Protein AF-A0A3M1FG56-F1 (afdb_monomer_lite)

Radius of gyration: 24.35 Å; chains: 1; bounding box: 63×25×52 Å

Foldseek 3Di:
DPPLDDPPSKDKDWDQQPDADPVRNRSHDIDIDIDDDDDDDDPPVVPDDDDDDDDDDD

pLDDT: mean 74.26, std 8.57, range [53.56, 86.56]

Sequence (58 aa):
LVPLKGENAIKPTVVNPDQVSKSDPLGQRGYVGWKSYFAAAILNEAWCYRVECAATLL

Secondary structure (DSSP, 8-state):
-----STTS---EEE-TT---SS-TT----EEE---------TTGGG-----------

Structure (mmCIF, N/CA/C/O backbone):
data_AF-A0A3M1FG56-F1
#
_entry.id   AF-A0A3M1FG56-F1
#
loop_
_atom_site.group_PDB
_atom_site.id
_atom_site.type_symbol
_atom_site.label_atom_id
_atom_site.label_alt_id
_atom_site.label_comp_id
_atom_site.label_asym_id
_atom_site.label_entity_id
_atom_site.label_seq_id
_atom_site.pdbx_PDB_ins_code
_atom_site.Cartn_x
_atom_site.Cartn_y
_atom_site.Cartn_z
_atom_site.occupancy
_atom_site.B_iso_or_equiv
_atom_site.auth_seq_id
_atom_site.auth_comp_id
_atom_site.auth_asym_id
_at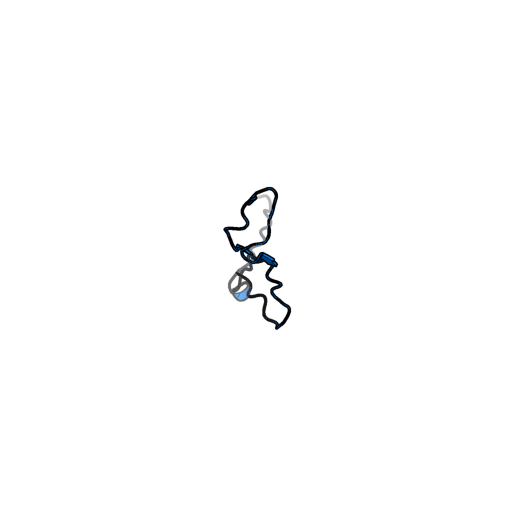om_site.auth_atom_id
_atom_site.pdbx_PDB_model_num
ATOM 1 N N . LEU A 1 1 ? 2.529 2.463 -7.101 1.00 53.56 1 LEU A N 1
ATOM 2 C CA . LEU A 1 1 ? 2.012 1.726 -5.926 1.00 53.56 1 LEU A CA 1
ATOM 3 C C . LEU A 1 1 ? 1.911 0.288 -6.382 1.00 53.56 1 LEU A C 1
ATOM 5 O O . LEU A 1 1 ? 1.231 0.065 -7.374 1.00 53.56 1 LEU A O 1
ATOM 9 N N . VAL A 1 2 ? 2.686 -0.635 -5.808 1.00 55.81 2 VAL A N 1
ATOM 10 C CA . VAL A 1 2 ? 2.609 -2.037 -6.241 1.00 55.81 2 VAL A CA 1
ATOM 11 C C . VAL A 1 2 ? 1.326 -2.593 -5.635 1.00 55.81 2 VAL A C 1
ATOM 13 O O . VAL A 1 2 ? 1.226 -2.615 -4.406 1.00 55.81 2 VAL A O 1
ATOM 16 N N . PRO A 1 3 ? 0.319 -2.976 -6.440 1.00 56.97 3 PRO A N 1
ATOM 17 C CA . PRO A 1 3 ? -0.870 -3.585 -5.885 1.00 56.97 3 PRO A CA 1
ATOM 18 C C . PRO A 1 3 ? -0.447 -4.923 -5.285 1.00 56.97 3 PRO A C 1
ATOM 20 O O . PRO A 1 3 ? -0.012 -5.827 -5.998 1.00 56.97 3 PRO A O 1
ATOM 23 N N . LEU A 1 4 ? -0.547 -5.029 -3.963 1.00 59.84 4 LEU A N 1
ATOM 24 C CA . LEU A 1 4 ? -0.467 -6.289 -3.243 1.00 59.84 4 LEU A CA 1
ATOM 25 C C . LEU A 1 4 ? -1.662 -7.127 -3.725 1.00 59.84 4 LEU A C 1
ATOM 27 O O . LEU A 1 4 ? -2.781 -6.973 -3.245 1.00 59.84 4 LEU A O 1
ATOM 31 N N . LYS A 1 5 ? -1.457 -7.911 -4.789 1.00 57.75 5 LYS A N 1
ATOM 32 C CA . LYS A 1 5 ? -2.485 -8.754 -5.404 1.00 57.75 5 LYS A CA 1
ATOM 33 C C . LYS A 1 5 ? -2.451 -10.120 -4.729 1.00 57.75 5 LYS A C 1
ATOM 35 O O . LYS A 1 5 ? -1.430 -10.799 -4.752 1.00 57.75 5 LYS A O 1
ATOM 40 N N . GLY A 1 6 ? -3.573 -10.508 -4.139 1.00 61.97 6 GLY A N 1
ATOM 41 C CA . GLY A 1 6 ? -3.751 -11.787 -3.459 1.00 61.97 6 GLY A CA 1
ATOM 42 C C . GLY A 1 6 ? -4.715 -11.633 -2.289 1.00 61.97 6 GLY A C 1
ATOM 43 O O . GLY A 1 6 ? -4.715 -10.606 -1.619 1.00 61.97 6 GLY A O 1
ATOM 44 N N . GLU A 1 7 ? -5.529 -12.652 -2.037 1.00 60.09 7 GLU A N 1
ATOM 45 C CA . GLU A 1 7 ? -6.563 -12.663 -0.988 1.00 60.09 7 GLU A CA 1
ATOM 46 C C . GLU A 1 7 ? -6.012 -12.326 0.415 1.00 60.09 7 GLU A C 1
ATOM 48 O O . GLU A 1 7 ? -6.702 -11.735 1.234 1.00 60.09 7 GLU A O 1
ATOM 53 N N . ASN A 1 8 ? -4.723 -12.597 0.656 1.00 63.25 8 ASN A N 1
ATOM 54 C CA . ASN A 1 8 ? -4.021 -12.330 1.918 1.00 63.25 8 ASN A CA 1
ATOM 55 C C . ASN A 1 8 ? -3.053 -11.136 1.869 1.00 63.25 8 ASN A C 1
ATOM 57 O O . ASN A 1 8 ? -2.231 -10.960 2.771 1.00 63.25 8 ASN A O 1
ATOM 61 N N . ALA A 1 9 ? -3.080 -10.348 0.797 1.00 64.00 9 ALA A N 1
ATOM 62 C CA . ALA A 1 9 ? -2.028 -9.379 0.518 1.00 64.00 9 ALA A CA 1
ATOM 63 C C . ALA A 1 9 ? -2.178 -8.077 1.331 1.00 64.00 9 ALA A C 1
ATOM 65 O O . ALA A 1 9 ? -1.209 -7.342 1.509 1.00 64.00 9 ALA A O 1
ATOM 66 N N . ILE A 1 10 ? -3.365 -7.818 1.887 1.00 71.44 10 ILE A N 1
ATOM 67 C CA . ILE A 1 10 ? -3.624 -6.715 2.816 1.00 71.44 10 ILE A CA 1
ATOM 68 C C . ILE A 1 10 ? -4.272 -7.299 4.071 1.00 71.44 10 ILE A C 1
ATOM 70 O O . ILE A 1 10 ? -5.345 -7.887 3.999 1.00 71.44 10 ILE A O 1
ATOM 74 N N . LYS A 1 11 ? -3.634 -7.109 5.231 1.00 78.00 11 LYS A N 1
ATOM 75 C CA . LYS A 1 11 ? -4.251 -7.355 6.542 1.00 78.00 11 LYS A CA 1
ATOM 76 C C . LYS A 1 11 ? -4.657 -6.010 7.147 1.00 78.00 11 LYS A C 1
ATOM 78 O O . LYS A 1 11 ? -3.786 -5.331 7.697 1.00 78.00 11 LYS A O 1
ATOM 83 N N . PRO A 1 12 ? -5.921 -5.577 6.995 1.00 80.00 12 PRO A N 1
ATOM 84 C CA . PRO A 1 12 ? -6.388 -4.366 7.648 1.00 80.00 12 PRO A CA 1
ATOM 85 C C . PRO A 1 12 ? -6.458 -4.586 9.162 1.00 80.00 12 PRO A C 1
ATOM 87 O O . PRO A 1 12 ? -6.885 -5.640 9.634 1.00 80.00 12 PRO A O 1
ATOM 90 N N . THR A 1 13 ? -6.053 -3.575 9.921 1.00 83.25 13 THR A N 1
ATOM 91 C CA . THR A 1 13 ? -6.304 -3.495 11.359 1.00 83.25 13 THR A CA 1
ATOM 92 C C . THR A 1 13 ? -7.591 -2.713 11.563 1.00 83.25 13 THR A C 1
ATOM 94 O O . THR A 1 13 ? -7.708 -1.580 11.091 1.00 83.25 13 THR A O 1
ATOM 97 N N . VAL A 1 14 ? -8.545 -3.313 12.268 1.00 84.06 14 VAL A N 1
ATOM 98 C CA . VAL A 1 14 ? -9.842 -2.706 12.570 1.00 84.06 14 VAL A CA 1
ATOM 99 C C . VAL A 1 14 ? -9.941 -2.487 14.076 1.00 84.06 14 VAL A C 1
ATOM 101 O O . VAL A 1 14 ? -9.773 -3.426 14.852 1.00 84.06 14 VAL A O 1
ATOM 104 N N . VAL A 1 15 ? -10.198 -1.243 14.470 1.00 85.00 15 VAL A N 1
ATOM 105 C CA . VAL A 1 15 ? -10.595 -0.843 15.823 1.00 85.00 15 VAL A CA 1
ATOM 106 C C . VAL A 1 15 ? -12.042 -0.401 15.719 1.00 85.00 15 VAL A C 1
ATOM 108 O O . VAL A 1 15 ? -12.350 0.592 15.055 1.00 85.00 15 VAL A O 1
ATOM 111 N N . ASN A 1 16 ? -12.931 -1.175 16.327 1.00 81.06 16 ASN A N 1
ATOM 112 C CA . ASN A 1 16 ? -14.352 -0.873 16.295 1.00 81.06 16 ASN A CA 1
ATOM 113 C C . ASN A 1 16 ? -14.678 0.286 17.251 1.00 81.06 16 ASN A C 1
ATOM 115 O O . ASN A 1 16 ? -13.969 0.473 18.245 1.00 81.06 16 ASN A O 1
ATOM 119 N N . PRO A 1 17 ? -15.757 1.041 16.977 1.00 77.69 17 PRO A N 1
ATOM 120 C CA . PRO A 1 17 ? -16.363 1.918 17.972 1.00 77.69 17 PRO A CA 1
ATOM 121 C C . PRO A 1 17 ? -16.656 1.143 19.267 1.00 77.69 17 PRO A C 1
ATOM 123 O O . PRO A 1 17 ? -16.789 -0.081 19.250 1.00 77.69 17 PRO A O 1
ATOM 126 N N . ASP A 1 18 ? -16.718 1.858 20.383 1.00 77.81 18 ASP A N 1
ATOM 127 C CA . ASP A 1 18 ? -16.893 1.370 21.757 1.00 77.81 18 ASP A CA 1
ATOM 128 C C . ASP A 1 18 ? -15.669 0.656 22.362 1.00 77.81 18 ASP A C 1
ATOM 130 O O . ASP A 1 18 ? -15.683 0.247 23.527 1.00 77.81 18 ASP A O 1
ATOM 134 N N . GLN A 1 19 ? -14.562 0.552 21.618 1.00 77.12 19 GLN A N 1
ATOM 135 C CA . GLN A 1 19 ? -13.307 0.021 22.142 1.00 77.12 19 GLN A CA 1
ATOM 136 C C . GLN A 1 19 ? -12.507 1.121 22.861 1.00 77.12 19 GLN A C 1
ATOM 138 O O . GLN A 1 19 ? -11.868 1.971 22.240 1.00 77.12 19 GLN A O 1
ATOM 143 N N . VAL A 1 20 ? -12.525 1.094 24.196 1.00 76.69 20 VAL A N 1
ATOM 144 C CA . VAL A 1 20 ? -11.821 2.078 25.034 1.00 76.69 20 VAL A CA 1
ATOM 145 C C . VAL A 1 20 ? -10.306 1.924 24.876 1.00 76.69 20 VAL A C 1
ATOM 147 O O . VAL A 1 20 ? -9.741 0.857 25.128 1.00 76.69 20 VAL A O 1
ATOM 150 N N . SER A 1 21 ? -9.629 3.006 24.491 1.00 81.00 21 SER A N 1
ATOM 151 C CA . SER A 1 21 ? -8.167 3.054 24.372 1.00 81.00 21 SER A CA 1
ATOM 152 C C . SER A 1 21 ? -7.596 4.272 25.097 1.00 81.00 21 SER A C 1
ATOM 154 O O . SER A 1 21 ? -8.301 5.238 25.368 1.00 81.00 21 SER A O 1
ATOM 156 N N . LYS A 1 22 ? -6.289 4.275 25.391 1.00 80.31 22 LYS A N 1
ATOM 157 C CA . LYS A 1 22 ? -5.630 5.424 26.046 1.00 80.31 22 LYS A CA 1
ATOM 158 C C . LYS A 1 22 ? -5.807 6.735 25.261 1.00 80.31 22 LYS A C 1
ATOM 160 O O . LYS A 1 22 ? -5.837 7.804 25.858 1.00 80.31 22 LYS A O 1
ATOM 165 N N . SER A 1 23 ? -5.895 6.649 23.934 1.00 79.69 23 SER A N 1
ATOM 166 C CA . SER A 1 23 ? -6.103 7.786 23.031 1.00 79.69 23 SER A CA 1
ATOM 167 C C . SER A 1 23 ? -7.575 8.129 22.790 1.00 79.69 23 SER A C 1
ATOM 169 O O . SER A 1 23 ? -7.869 9.261 22.414 1.00 79.69 23 SER A O 1
ATOM 171 N N . ASP A 1 24 ? -8.486 7.175 22.994 1.00 80.38 24 ASP A N 1
ATOM 172 C CA . ASP A 1 24 ? -9.937 7.366 22.912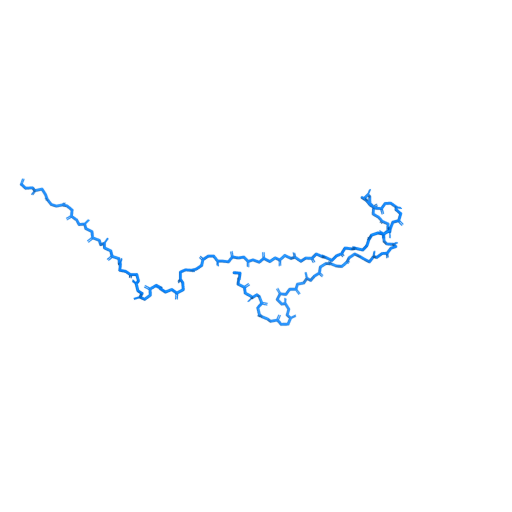 1.00 80.38 24 ASP A CA 1
ATOM 173 C C . ASP A 1 24 ? -10.628 6.720 24.129 1.00 80.38 24 ASP A C 1
ATOM 175 O O . ASP A 1 24 ? -11.107 5.582 24.055 1.00 80.38 24 ASP A O 1
ATOM 179 N N . PRO A 1 25 ? -10.637 7.416 25.280 1.00 80.94 25 PRO A N 1
ATOM 180 C CA . PRO A 1 25 ? -11.154 6.878 26.536 1.00 80.94 25 PRO A CA 1
ATOM 181 C C . PRO A 1 25 ? -12.681 6.729 26.566 1.00 80.94 25 PRO A C 1
ATOM 183 O O . PRO A 1 25 ? -13.204 6.106 27.485 1.00 80.94 25 PRO A O 1
ATOM 186 N N . LEU A 1 26 ? -13.397 7.287 25.584 1.00 81.62 26 LEU A N 1
ATOM 187 C CA . LEU A 1 26 ? -14.851 7.159 25.458 1.00 81.62 26 LEU A CA 1
ATOM 188 C C . LEU A 1 26 ? -15.260 6.171 24.355 1.00 81.62 26 LEU A C 1
ATOM 190 O O . LEU A 1 26 ? -16.452 5.953 24.171 1.00 81.62 26 LEU A O 1
ATOM 194 N N . GLY A 1 27 ? -14.298 5.591 23.623 1.00 79.12 27 GLY A N 1
ATOM 195 C CA . GLY A 1 27 ? -14.562 4.633 22.545 1.00 79.12 27 GLY A CA 1
ATOM 196 C C . GLY A 1 27 ? -15.403 5.211 21.404 1.00 79.12 27 GLY A C 1
ATOM 197 O O . GLY A 1 27 ? -16.096 4.479 20.711 1.00 79.12 27 GLY A O 1
ATOM 198 N N . GLN A 1 28 ? -15.396 6.526 21.198 1.00 81.00 28 GLN A N 1
ATOM 199 C CA . GLN A 1 28 ? -16.308 7.165 20.245 1.00 81.00 28 GLN A CA 1
ATOM 200 C C . GLN A 1 28 ? -15.881 6.985 18.784 1.00 81.00 28 GLN A C 1
ATOM 202 O O . GLN A 1 28 ? -16.681 7.220 17.876 1.00 81.00 28 GLN A O 1
ATOM 207 N N . ARG A 1 29 ? -14.620 6.624 18.527 1.00 79.81 29 ARG A N 1
ATOM 208 C CA . ARG A 1 29 ? -14.032 6.616 17.185 1.00 79.81 29 ARG A CA 1
ATOM 209 C C . ARG A 1 29 ? -13.655 5.203 16.757 1.00 79.81 29 ARG A C 1
ATOM 211 O O . ARG A 1 29 ? -12.847 4.536 17.392 1.00 79.81 29 ARG A O 1
ATOM 218 N N . GLY A 1 30 ? -14.188 4.791 15.609 1.00 83.62 30 GLY A N 1
ATOM 219 C CA . GLY A 1 30 ? -13.705 3.623 14.878 1.00 83.62 30 GLY A CA 1
ATOM 220 C C . GLY A 1 30 ? -12.531 3.987 13.969 1.00 83.62 30 GLY A C 1
ATOM 221 O O . GLY A 1 30 ? -12.545 5.035 13.319 1.00 83.62 30 GLY A O 1
ATOM 222 N N . TYR A 1 31 ? -11.531 3.111 13.888 1.00 82.94 31 TYR A N 1
ATOM 223 C CA . TYR A 1 31 ? -10.382 3.275 13.000 1.00 82.94 31 TYR A CA 1
ATOM 224 C C . TYR A 1 31 ? -10.191 2.036 12.132 1.00 82.94 31 TYR A C 1
ATOM 226 O O . TYR A 1 31 ? -10.205 0.906 12.617 1.00 82.94 31 TYR A 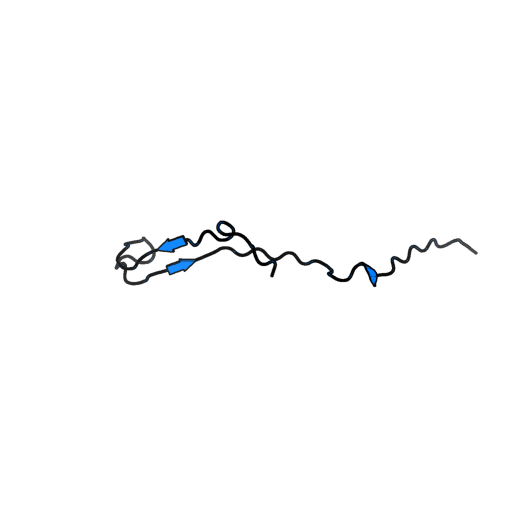O 1
ATOM 234 N N . VAL A 1 32 ? -9.935 2.258 10.845 1.00 86.56 32 VAL A N 1
ATOM 235 C CA . 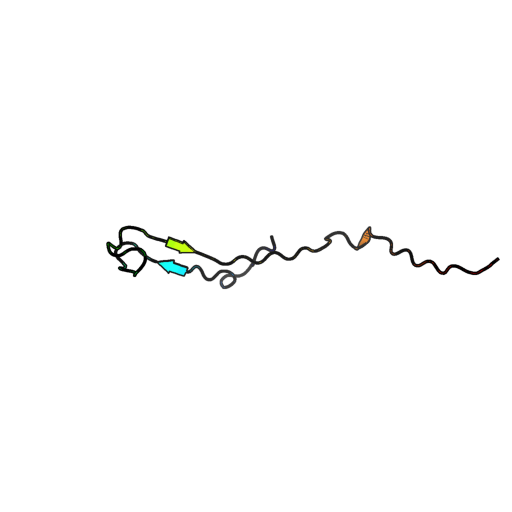VAL A 1 32 ? -9.474 1.216 9.926 1.00 86.56 32 VAL A CA 1
ATOM 236 C C . VAL A 1 32 ? -8.139 1.660 9.356 1.00 86.56 32 VAL A C 1
ATOM 238 O O . VAL A 1 32 ? -8.036 2.729 8.757 1.00 86.56 32 VAL A O 1
ATOM 241 N N . GLY A 1 33 ? -7.109 0.847 9.564 1.00 84.06 33 GLY A N 1
ATOM 242 C CA . GLY A 1 33 ? -5.758 1.118 9.087 1.00 84.06 33 GLY A CA 1
ATOM 243 C C . GLY A 1 33 ? -5.207 -0.043 8.273 1.00 84.06 33 GLY A C 1
ATOM 244 O O . GLY A 1 33 ? -5.502 -1.204 8.539 1.00 84.06 33 GLY A O 1
ATOM 245 N N . TRP A 1 34 ? -4.366 0.258 7.291 1.00 80.50 34 TRP A N 1
ATOM 246 C CA . TRP A 1 34 ? -3.602 -0.743 6.553 1.00 80.50 34 TRP A CA 1
ATOM 247 C C . TRP A 1 34 ? -2.228 -0.185 6.188 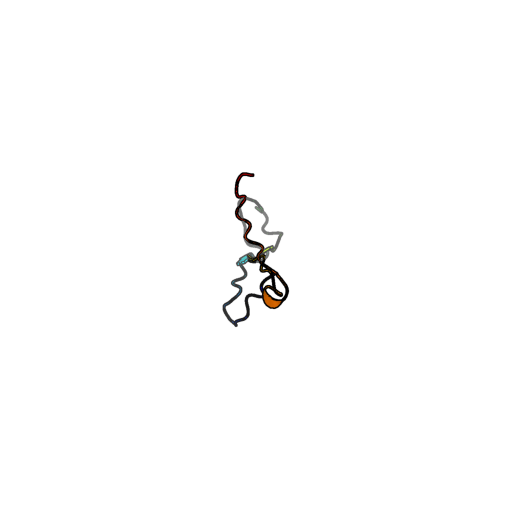1.00 80.50 34 TRP A C 1
ATOM 249 O O . TRP A 1 34 ? -2.016 1.028 6.150 1.00 80.50 34 TRP A O 1
ATOM 259 N N . LYS A 1 35 ? -1.276 -1.081 5.921 1.00 74.88 35 LYS A N 1
ATOM 260 C CA . LYS A 1 35 ? 0.053 -0.719 5.420 1.00 74.88 35 LYS A CA 1
ATOM 261 C C . LYS A 1 35 ? 0.125 -1.027 3.934 1.00 74.88 35 LYS A C 1
ATOM 263 O O . LYS A 1 35 ? -0.311 -2.087 3.498 1.00 74.88 35 LYS A O 1
ATOM 268 N N . SER A 1 36 ? 0.685 -0.093 3.176 1.00 72.62 36 SER A N 1
ATOM 269 C CA . SER A 1 36 ? 0.900 -0.232 1.737 1.00 72.62 36 SER A CA 1
ATOM 270 C C . SER A 1 36 ? 2.391 -0.125 1.442 1.00 72.62 36 SER A C 1
ATOM 272 O O . SER A 1 36 ? 3.074 0.697 2.049 1.00 72.62 36 SER A O 1
ATOM 274 N N . TYR A 1 37 ? 2.886 -0.928 0.500 1.00 69.94 37 TYR A N 1
ATOM 275 C CA . TYR A 1 37 ? 4.264 -0.843 0.020 1.00 69.94 37 TYR A CA 1
ATOM 276 C C . TYR A 1 37 ? 4.305 -0.210 -1.375 1.00 69.94 37 TYR A C 1
ATOM 278 O O . TYR A 1 37 ? 3.455 -0.460 -2.234 1.00 69.94 37 TYR A O 1
ATOM 286 N N . PHE A 1 38 ? 5.313 0.624 -1.607 1.00 68.38 38 PHE A N 1
ATOM 287 C CA . PHE A 1 38 ? 5.597 1.222 -2.904 1.00 68.38 38 PHE A CA 1
ATOM 288 C C . PHE A 1 38 ? 7.011 0.817 -3.317 1.00 68.38 38 PHE A C 1
ATOM 290 O O . PHE A 1 38 ? 7.968 1.169 -2.637 1.00 68.38 38 PHE A O 1
ATOM 297 N N . ALA A 1 39 ? 7.137 0.083 -4.422 1.00 67.75 39 ALA A N 1
ATOM 298 C CA . ALA A 1 39 ? 8.412 -0.094 -5.104 1.00 67.75 39 ALA A CA 1
ATOM 299 C C . ALA A 1 39 ? 8.461 0.876 -6.290 1.00 67.75 39 ALA A C 1
ATOM 301 O O . ALA A 1 39 ? 7.554 0.872 -7.128 1.00 67.75 39 ALA A O 1
ATOM 302 N N . ALA A 1 40 ? 9.498 1.711 -6.344 1.00 70.00 40 ALA A N 1
ATOM 303 C CA . ALA A 1 40 ? 9.828 2.482 -7.534 1.00 70.00 40 ALA A CA 1
ATOM 304 C C . ALA A 1 40 ? 10.596 1.557 -8.484 1.00 70.00 40 ALA A C 1
ATOM 306 O O . ALA A 1 40 ? 11.755 1.246 -8.227 1.00 70.00 40 ALA A O 1
ATOM 307 N N . ALA A 1 41 ? 9.940 1.085 -9.541 1.00 71.94 41 ALA A N 1
ATOM 308 C CA . ALA A 1 41 ? 10.577 0.307 -10.599 1.00 71.94 41 ALA A CA 1
ATOM 309 C C . ALA A 1 41 ? 10.533 1.099 -11.909 1.00 71.94 41 ALA A C 1
ATOM 311 O O . ALA A 1 41 ? 9.523 1.742 -12.213 1.00 71.94 41 ALA A O 1
ATOM 312 N N . ILE A 1 42 ? 11.614 1.042 -12.687 1.00 75.12 42 ILE A N 1
ATOM 313 C CA . ILE A 1 42 ? 11.615 1.533 -14.064 1.00 75.12 42 ILE A CA 1
ATOM 314 C C . ILE A 1 42 ? 10.904 0.460 -14.889 1.00 75.12 42 ILE A C 1
ATOM 316 O O . ILE A 1 42 ? 11.421 -0.626 -15.095 1.00 75.12 42 ILE A O 1
ATOM 320 N N . LEU A 1 43 ? 9.677 0.731 -15.332 1.00 73.88 43 LEU A N 1
ATOM 321 C CA . LEU A 1 43 ? 8.870 -0.258 -16.067 1.00 73.88 43 LEU A CA 1
ATOM 322 C C . LEU A 1 43 ? 9.317 -0.445 -17.524 1.00 73.88 43 LEU A C 1
ATOM 324 O O . LEU A 1 43 ? 8.788 -1.301 -18.225 1.00 73.88 43 LEU A O 1
ATOM 328 N N . ASN A 1 44 ? 10.260 0.373 -17.985 1.00 77.62 44 ASN A N 1
ATOM 329 C CA . ASN A 1 44 ? 10.711 0.404 -19.367 1.00 77.62 44 ASN A CA 1
ATOM 330 C C . ASN A 1 44 ? 12.237 0.383 -19.465 1.00 77.62 44 ASN A C 1
ATOM 332 O O . ASN A 1 44 ? 12.850 1.194 -20.155 1.00 77.62 44 ASN A O 1
ATOM 336 N N . GLU A 1 45 ? 12.855 -0.550 -18.743 1.00 70.88 45 GLU A N 1
ATOM 337 C CA . GLU A 1 45 ? 14.301 -0.788 -18.818 1.00 70.88 45 GLU A CA 1
ATOM 338 C C . GLU A 1 45 ? 14.751 -1.128 -20.248 1.00 70.88 45 GLU A C 1
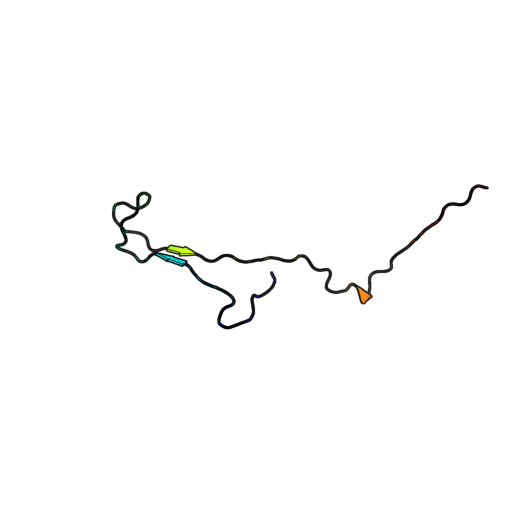ATOM 340 O O . GLU A 1 45 ? 15.880 -0.830 -20.620 1.00 70.88 45 GLU A O 1
ATOM 345 N N . ALA A 1 46 ? 13.854 -1.669 -21.081 1.00 76.56 46 ALA A N 1
ATOM 346 C CA . ALA A 1 46 ? 14.125 -1.985 -22.481 1.00 76.56 46 ALA A CA 1
ATOM 347 C C . ALA A 1 46 ? 14.449 -0.755 -23.351 1.00 76.56 46 ALA A C 1
ATOM 349 O O . ALA A 1 46 ? 15.086 -0.907 -24.391 1.00 76.56 46 ALA A O 1
ATOM 350 N N . TRP A 1 47 ? 14.013 0.450 -22.965 1.00 73.94 47 TRP A N 1
ATOM 351 C CA . TRP A 1 47 ? 14.331 1.696 -23.683 1.00 73.94 47 TRP A CA 1
ATOM 352 C C . TRP A 1 47 ? 15.463 2.490 -23.020 1.00 73.94 47 TRP A C 1
ATOM 354 O O . TRP A 1 47 ? 15.826 3.569 -23.493 1.00 73.94 47 TRP A O 1
ATOM 364 N N . CYS A 1 48 ? 16.035 1.978 -21.928 1.00 77.94 48 CYS A N 1
ATOM 365 C CA . CYS A 1 48 ? 17.191 2.584 -21.289 1.00 77.94 48 CYS A CA 1
ATOM 366 C C . CYS A 1 48 ? 18.477 2.073 -21.948 1.00 77.94 48 CYS A C 1
ATOM 368 O O . CYS A 1 48 ? 18.775 0.882 -21.925 1.00 77.94 48 CYS A O 1
ATOM 370 N N . TYR A 1 49 ? 19.283 2.987 -22.488 1.00 78.31 49 TYR A N 1
ATOM 371 C CA . TYR A 1 49 ? 20.631 2.671 -22.956 1.00 78.31 49 TYR A CA 1
ATOM 372 C C . TYR A 1 49 ? 21.644 2.935 -21.839 1.00 78.31 49 TYR A C 1
ATOM 374 O O . TYR A 1 49 ? 21.679 4.026 -21.269 1.00 78.31 49 TYR A O 1
ATOM 382 N N . ARG A 1 50 ? 22.486 1.942 -21.529 1.00 77.75 50 ARG A N 1
ATOM 383 C CA . ARG A 1 50 ? 23.621 2.096 -20.608 1.00 77.75 50 ARG A CA 1
ATOM 384 C C . ARG A 1 50 ? 24.843 2.538 -21.410 1.00 77.75 50 ARG A C 1
ATOM 386 O O . ARG A 1 50 ? 25.336 1.783 -22.240 1.00 77.75 50 ARG A O 1
ATOM 393 N N . VAL A 1 51 ? 25.315 3.759 -21.171 1.00 80.56 51 VAL A N 1
ATOM 394 C CA . VAL A 1 51 ? 26.542 4.279 -21.791 1.00 80.56 51 VAL A CA 1
ATOM 395 C C . VAL A 1 51 ? 27.697 4.070 -20.820 1.00 80.56 51 VAL A C 1
ATOM 397 O O . VAL A 1 51 ? 27.729 4.676 -19.752 1.00 80.56 51 VAL A O 1
ATOM 400 N N . GLU A 1 52 ? 28.644 3.212 -21.189 1.00 80.38 52 GLU A N 1
ATOM 401 C CA . GLU A 1 52 ? 29.914 3.049 -20.481 1.00 80.38 52 GLU A CA 1
ATOM 402 C C . GLU A 1 52 ? 31.006 3.723 -21.309 1.00 80.38 52 GLU A C 1
ATOM 404 O O . GLU A 1 52 ? 31.202 3.387 -22.475 1.00 80.38 52 GLU A O 1
ATOM 409 N N . CYS A 1 53 ? 31.683 4.715 -20.733 1.00 81.69 53 CYS A N 1
ATOM 410 C CA . CYS A 1 53 ? 32.734 5.463 -21.413 1.00 81.69 53 CYS A CA 1
ATOM 411 C C . CYS A 1 53 ? 34.048 5.305 -20.648 1.00 81.69 53 CYS A C 1
ATOM 413 O O . CYS A 1 53 ? 34.095 5.537 -19.440 1.00 81.69 53 CYS A O 1
ATOM 415 N N . ALA A 1 54 ? 35.110 4.931 -21.361 1.00 75.25 54 ALA A N 1
ATOM 416 C CA . ALA A 1 54 ? 36.479 4.988 -20.872 1.00 75.25 54 ALA A CA 1
ATOM 417 C C . ALA A 1 54 ? 37.176 6.185 -21.528 1.00 75.25 54 ALA A C 1
ATOM 419 O O . ALA A 1 54 ? 37.225 6.288 -22.754 1.00 75.25 54 ALA A O 1
ATOM 420 N N . ALA A 1 55 ? 37.710 7.098 -20.717 1.00 77.06 55 ALA A N 1
ATOM 421 C CA . ALA A 1 55 ? 38.559 8.173 -21.212 1.00 77.06 55 ALA A CA 1
ATOM 422 C C . ALA A 1 55 ? 39.977 7.627 -21.423 1.00 77.06 55 ALA A C 1
ATOM 424 O O . ALA A 1 55 ? 40.557 7.057 -20.500 1.00 77.06 55 ALA A O 1
ATOM 425 N N . THR A 1 56 ? 40.537 7.810 -22.621 1.00 71.88 56 THR A N 1
ATOM 426 C CA . THR A 1 56 ? 41.953 7.511 -22.893 1.00 71.88 56 THR A CA 1
ATOM 427 C C . THR A 1 56 ? 42.684 8.825 -23.167 1.00 71.88 56 THR A C 1
ATOM 429 O O . THR A 1 56 ? 42.132 9.702 -23.830 1.00 71.88 56 THR A O 1
ATOM 432 N N . LEU A 1 57 ? 43.878 8.982 -22.590 1.00 62.53 57 LEU A N 1
ATOM 433 C CA . LEU A 1 57 ? 44.697 10.197 -22.659 1.00 62.53 57 LEU A CA 1
ATOM 434 C C . LEU A 1 57 ? 45.250 10.407 -24.085 1.00 62.53 57 LEU A C 1
ATOM 436 O O . LEU A 1 57 ? 45.662 9.433 -24.713 1.00 62.53 57 LEU A O 1
ATOM 440 N N . LEU A 1 58 ? 45.239 11.659 -24.563 1.00 53.56 58 LEU A N 1
ATOM 441 C CA . LEU A 1 58 ? 45.836 12.111 -25.833 1.00 53.56 58 LEU A CA 1
ATOM 442 C C . LEU A 1 58 ? 47.366 12.165 -25.771 1.00 53.56 58 LEU A C 1
ATOM 444 O O . LEU A 1 58 ? 47.886 12.601 -24.718 1.00 53.56 58 LEU A O 1
#